Protein AF-A0A350M150-F1 (afdb_monomer_lite)

Secondary structure (DSSP, 8-state):
-----------EEEEEEE-TTS-SEEEEEEE-SS-EEEEEEEHHHHHH-TTEEESSTT-S-EEEEEETTTGGGGGGGB--GGGHHHHHHHHT---

pLDDT: mean 85.34, std 15.7, range [36.75, 97.88]

Radius of gyration: 15.95 Å; chains: 1; bounding box: 28×60×32 Å

Structure (mmCIF, N/CA/C/O backbone):
data_AF-A0A350M150-F1
#
_entry.id   AF-A0A350M150-F1
#
loop_
_atom_site.group_PDB
_atom_site.id
_atom_site.type_symbol
_atom_site.label_atom_id
_atom_site.label_alt_id
_atom_site.label_comp_id
_atom_site.label_asym_id
_atom_site.label_entity_id
_atom_site.label_seq_id
_atom_site.pdbx_PDB_ins_code
_atom_site.Cartn_x
_atom_site.Cartn_y
_atom_site.Cartn_z
_atom_site.occupancy
_atom_site.B_iso_or_equiv
_atom_site.auth_seq_id
_atom_site.auth_comp_id
_atom_site.auth_asym_id
_atom_site.auth_atom_id
_atom_site.pdbx_PDB_model_num
ATOM 1 N N . MET A 1 1 ? -10.873 -43.586 -4.576 1.00 36.75 1 MET A N 1
ATOM 2 C CA . MET A 1 1 ? -10.553 -42.290 -3.937 1.00 36.75 1 MET A CA 1
ATOM 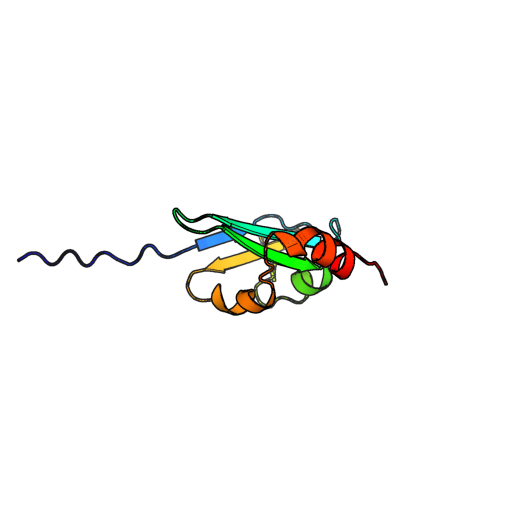3 C C . MET A 1 1 ? -9.681 -41.488 -4.886 1.00 36.75 1 MET A C 1
ATOM 5 O O . MET A 1 1 ? -8.494 -41.760 -4.978 1.00 36.75 1 MET A O 1
ATOM 9 N N . ILE A 1 2 ? -10.270 -40.560 -5.639 1.00 37.84 2 ILE A N 1
ATOM 10 C CA . ILE A 1 2 ? -9.507 -39.589 -6.430 1.00 37.84 2 ILE A CA 1
ATOM 11 C C . ILE A 1 2 ? -9.341 -38.375 -5.520 1.00 37.84 2 ILE A C 1
ATOM 13 O O . ILE A 1 2 ? -10.308 -37.671 -5.240 1.00 37.84 2 ILE A O 1
ATOM 17 N N . GLY A 1 3 ? -8.141 -38.205 -4.970 1.00 42.62 3 GLY A N 1
ATOM 18 C CA . GLY A 1 3 ? -7.802 -37.046 -4.156 1.00 42.62 3 GLY A CA 1
ATOM 19 C C . GLY A 1 3 ? -7.755 -35.808 -5.040 1.00 42.62 3 GLY A C 1
ATOM 20 O O . GLY A 1 3 ? -6.762 -35.572 -5.723 1.00 42.62 3 GLY A O 1
ATOM 21 N N . PHE A 1 4 ? -8.826 -35.016 -5.035 1.00 43.81 4 PHE A N 1
ATOM 22 C CA . PHE A 1 4 ? -8.761 -33.640 -5.508 1.00 43.81 4 PHE A CA 1
ATOM 23 C C . PHE A 1 4 ? -7.867 -32.863 -4.541 1.00 43.81 4 PHE A C 1
ATOM 25 O O . PHE A 1 4 ? -8.302 -32.410 -3.485 1.00 43.81 4 PHE A O 1
ATOM 32 N N . MET A 1 5 ? -6.592 -32.727 -4.897 1.00 45.44 5 MET A N 1
ATOM 33 C CA . MET A 1 5 ? -5.721 -31.724 -4.304 1.00 45.44 5 MET A CA 1
ATOM 34 C C . MET A 1 5 ? -6.225 -30.365 -4.791 1.00 45.44 5 MET A C 1
ATOM 36 O O . MET A 1 5 ? -5.861 -29.902 -5.874 1.00 45.44 5 MET A O 1
ATOM 40 N N . ILE A 1 6 ? -7.125 -29.754 -4.021 1.00 51.47 6 ILE A N 1
ATOM 41 C CA . ILE A 1 6 ? -7.529 -28.368 -4.238 1.00 51.47 6 ILE A CA 1
ATOM 42 C C . ILE A 1 6 ? -6.258 -27.540 -4.043 1.00 51.47 6 ILE A C 1
ATOM 44 O O . ILE A 1 6 ? -5.787 -27.375 -2.919 1.00 51.47 6 ILE A O 1
ATOM 48 N N . LYS A 1 7 ? -5.649 -27.073 -5.142 1.00 53.59 7 LYS A N 1
ATOM 49 C CA . LYS A 1 7 ? -4.592 -26.062 -5.052 1.00 53.59 7 LYS A CA 1
ATOM 50 C C . LYS A 1 7 ? -5.186 -24.891 -4.269 1.00 53.59 7 LYS A C 1
ATOM 52 O O . LYS A 1 7 ? -6.227 -24.389 -4.702 1.00 53.59 7 LYS A O 1
ATOM 57 N N . PRO A 1 8 ? -4.578 -24.454 -3.153 1.00 53.91 8 PRO A N 1
ATOM 58 C CA . PRO A 1 8 ? -5.058 -23.270 -2.464 1.00 53.91 8 PRO A CA 1
ATOM 59 C C . PRO A 1 8 ? -5.091 -22.132 -3.481 1.00 53.91 8 PRO A C 1
ATOM 61 O O . PRO A 1 8 ? -4.104 -21.902 -4.193 1.00 53.91 8 PRO A O 1
ATOM 64 N N . ILE A 1 9 ? -6.255 -21.487 -3.608 1.00 58.44 9 ILE A N 1
ATOM 65 C CA . ILE A 1 9 ? -6.432 -20.338 -4.492 1.00 58.44 9 ILE A CA 1
ATOM 66 C C . ILE A 1 9 ? -5.377 -19.329 -4.079 1.00 58.44 9 ILE A C 1
ATOM 68 O O . ILE A 1 9 ? -5.370 -18.781 -2.980 1.00 58.44 9 ILE A O 1
ATOM 72 N N . THR A 1 10 ? -4.402 -19.188 -4.956 1.00 71.62 10 THR A N 1
ATOM 73 C CA . THR A 1 10 ? -3.214 -18.417 -4.685 1.00 71.62 10 THR A CA 1
ATOM 74 C C . THR A 1 10 ? -3.593 -16.954 -4.833 1.00 71.62 10 THR A C 1
ATOM 76 O O . THR A 1 10 ? -3.855 -16.505 -5.946 1.00 71.62 10 THR A O 1
ATOM 79 N N . PHE A 1 11 ? -3.662 -16.221 -3.720 1.00 74.12 11 PHE A N 1
ATOM 80 C CA . PHE A 1 11 ? -3.929 -14.788 -3.759 1.00 74.12 11 PHE A CA 1
ATOM 81 C C . PHE A 1 11 ? -2.879 -14.095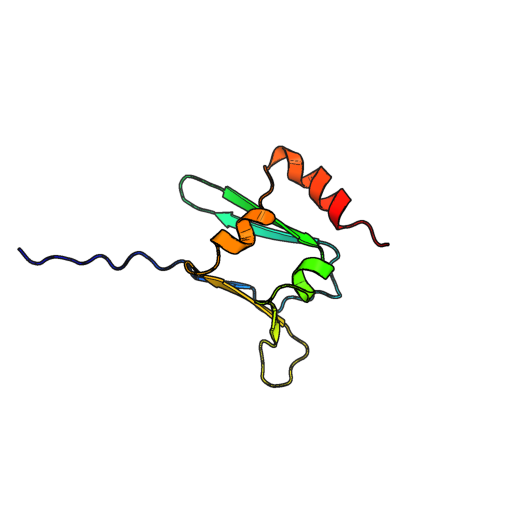 -4.631 1.00 74.12 11 PHE A C 1
ATOM 83 O O . PHE A 1 11 ? -1.670 -14.252 -4.411 1.00 74.12 11 PHE A O 1
ATOM 90 N N . TRP A 1 12 ? -3.347 -13.345 -5.623 1.00 75.88 12 TRP A N 1
ATOM 91 C CA . TRP A 1 12 ? -2.511 -12.509 -6.467 1.00 75.88 12 TRP A CA 1
ATOM 92 C C . TRP A 1 12 ? -3.256 -11.215 -6.784 1.00 75.88 12 TRP A C 1
ATOM 94 O O . TRP A 1 12 ? -4.286 -11.224 -7.451 1.00 75.88 12 TRP A O 1
ATOM 104 N N . MET A 1 13 ? -2.712 -10.105 -6.297 1.00 79.31 13 MET A N 1
ATOM 105 C CA . MET A 1 13 ? -3.186 -8.754 -6.536 1.00 79.31 13 MET A CA 1
ATOM 106 C C . MET A 1 13 ? -2.011 -7.898 -7.018 1.00 79.31 13 MET A C 1
ATOM 108 O O . MET A 1 13 ? -1.097 -7.579 -6.260 1.00 79.31 13 MET A O 1
ATOM 112 N N . ASN A 1 14 ? -2.024 -7.539 -8.299 1.00 79.88 14 ASN A N 1
ATOM 113 C CA . ASN A 1 14 ? -1.080 -6.576 -8.859 1.00 79.88 14 ASN A CA 1
ATOM 114 C C . ASN A 1 14 ? -1.789 -5.235 -9.016 1.00 79.88 14 ASN A C 1
ATOM 116 O O . ASN A 1 14 ? -2.714 -5.126 -9.822 1.00 79.88 14 ASN A O 1
ATOM 120 N N . TYR A 1 15 ? -1.326 -4.211 -8.305 1.00 81.69 15 TYR A N 1
ATOM 121 C CA . TYR A 1 15 ? -1.731 -2.843 -8.614 1.00 81.69 15 TYR A CA 1
ATOM 122 C C . TYR A 1 15 ? -0.837 -2.316 -9.733 1.00 81.69 15 TYR A C 1
ATOM 124 O O . TYR A 1 15 ? 0.362 -2.099 -9.535 1.00 81.69 15 TYR A O 1
ATOM 132 N N . GLN A 1 16 ? -1.424 -2.155 -10.917 1.00 82.06 16 GLN A N 1
ATOM 133 C CA . GLN A 1 16 ? -0.755 -1.593 -12.087 1.00 82.06 16 GLN A CA 1
ATOM 134 C C . GLN A 1 16 ? -0.860 -0.064 -12.101 1.00 82.06 16 GLN A C 1
ATOM 136 O O . GLN A 1 16 ? -1.793 0.505 -11.536 1.00 82.06 16 GLN A O 1
ATOM 141 N N . GLN A 1 17 ? 0.102 0.585 -12.760 1.00 83.69 17 GLN A N 1
ATOM 142 C CA . GLN A 1 17 ? 0.137 2.033 -12.992 1.00 83.69 17 GLN A CA 1
ATOM 143 C C . GLN A 1 17 ? 0.020 2.899 -11.719 1.00 83.69 17 GLN A C 1
ATOM 145 O O . GLN A 1 17 ? -0.678 3.915 -11.698 1.00 83.69 17 GLN A O 1
ATOM 150 N N . ILE A 1 18 ? 0.739 2.536 -10.652 1.00 88.94 18 ILE A N 1
ATOM 151 C CA . ILE A 1 18 ? 0.864 3.360 -9.445 1.00 88.94 18 ILE A CA 1
ATOM 152 C C . ILE A 1 18 ? 1.587 4.665 -9.789 1.00 88.94 18 ILE A C 1
ATOM 154 O O . ILE A 1 18 ? 2.771 4.678 -10.128 1.00 88.94 18 ILE A O 1
ATOM 158 N N . LYS A 1 19 ? 0.879 5.786 -9.628 1.00 88.50 19 LYS A N 1
ATOM 159 C CA . LYS A 1 19 ? 1.414 7.143 -9.799 1.00 88.50 19 LYS A CA 1
ATOM 160 C C . LYS A 1 19 ? 1.850 7.718 -8.449 1.00 88.50 19 LYS A C 1
ATOM 162 O O . LYS A 1 19 ? 1.183 8.588 -7.897 1.00 88.50 19 LYS A O 1
ATOM 167 N N . SER A 1 20 ? 2.957 7.213 -7.901 1.00 88.38 20 SER A N 1
ATOM 168 C CA . SER A 1 20 ? 3.441 7.552 -6.546 1.00 88.38 20 SER A CA 1
ATOM 169 C C . SER A 1 20 ? 3.804 9.030 -6.339 1.00 88.38 20 SER A C 1
ATOM 171 O O . SER A 1 20 ? 3.854 9.490 -5.203 1.00 88.38 20 SER A O 1
ATOM 173 N N . ASP A 1 21 ? 4.017 9.787 -7.416 1.00 89.00 21 ASP A N 1
ATOM 174 C CA . ASP A 1 21 ? 4.236 11.240 -7.380 1.00 89.00 21 ASP A CA 1
ATOM 175 C C . ASP A 1 21 ? 2.939 12.065 -7.355 1.00 89.00 21 ASP A C 1
ATOM 177 O O . ASP A 1 21 ? 2.977 13.264 -7.097 1.00 89.00 21 ASP A O 1
ATOM 181 N N . MET A 1 22 ? 1.790 11.439 -7.619 1.00 90.00 22 MET A N 1
ATOM 182 C CA . MET A 1 22 ? 0.498 12.121 -7.783 1.00 90.00 22 MET A CA 1
ATOM 183 C C . MET A 1 22 ? -0.425 11.967 -6.571 1.00 90.00 22 MET A C 1
ATOM 185 O O . MET A 1 22 ? -1.526 12.513 -6.554 1.00 90.00 22 MET A O 1
ATOM 189 N N . SER A 1 23 ? -0.029 11.188 -5.566 1.00 91.56 23 SER A N 1
ATOM 190 C CA . SER A 1 23 ? -0.845 10.923 -4.379 1.00 91.56 23 SER A CA 1
ATOM 191 C C . SER A 1 23 ? 0.037 10.862 -3.146 1.00 91.56 23 SER A C 1
ATOM 193 O O . SER A 1 23 ? 1.079 10.220 -3.176 1.00 91.56 23 SER A O 1
ATOM 195 N N . ASP A 1 24 ? -0.385 11.508 -2.058 1.00 93.50 24 ASP A N 1
ATOM 196 C CA . ASP A 1 24 ? 0.358 11.519 -0.792 1.00 93.50 24 ASP A CA 1
ATOM 197 C C . ASP A 1 24 ? 0.139 10.226 0.021 1.00 93.50 24 ASP A C 1
ATOM 199 O O . ASP A 1 24 ? 1.016 9.804 0.778 1.00 93.50 24 ASP A O 1
ATOM 203 N N . VAL A 1 25 ? -1.019 9.575 -0.155 1.00 96.31 25 VAL A N 1
ATOM 204 C CA . VAL A 1 25 ? -1.433 8.358 0.560 1.00 96.31 25 VAL A CA 1
ATOM 205 C C . VAL A 1 25 ? -2.088 7.375 -0.406 1.00 96.31 25 VAL A C 1
ATOM 207 O O . VAL A 1 25 ? -2.849 7.770 -1.286 1.00 96.31 25 VAL A O 1
ATOM 210 N N . PHE A 1 26 ? -1.820 6.092 -0.195 1.00 95.44 26 PHE A N 1
ATOM 211 C CA . PHE A 1 26 ? -2.400 4.958 -0.897 1.00 95.44 26 PHE A CA 1
ATOM 212 C C . PHE A 1 26 ? -3.140 4.079 0.105 1.00 95.44 26 PHE A C 1
ATOM 214 O O . PHE A 1 26 ? -2.598 3.740 1.159 1.00 95.44 26 PHE A O 1
ATOM 221 N N . ILE A 1 27 ? -4.374 3.714 -0.236 1.00 95.88 27 ILE A N 1
ATOM 222 C CA . ILE A 1 27 ? -5.189 2.780 0.538 1.00 95.88 27 ILE A CA 1
ATOM 223 C C . ILE A 1 27 ? -5.424 1.565 -0.344 1.00 95.88 27 ILE A C 1
ATOM 225 O O . ILE A 1 27 ? -6.067 1.664 -1.389 1.00 95.88 27 ILE A O 1
ATOM 229 N N . PHE A 1 28 ? -4.884 0.427 0.067 1.00 94.38 28 PHE A N 1
ATOM 230 C CA . PHE A 1 28 ? -5.173 -0.856 -0.554 1.00 94.38 28 PHE A CA 1
ATOM 231 C C . PHE A 1 28 ? -6.249 -1.543 0.269 1.00 94.38 28 PHE A C 1
ATOM 233 O O . PHE A 1 28 ? -6.158 -1.589 1.493 1.00 94.38 28 PHE A O 1
ATOM 240 N N . ILE A 1 29 ? -7.281 -2.042 -0.402 1.00 93.25 29 ILE A N 1
ATOM 241 C CA . ILE A 1 29 ? -8.425 -2.681 0.242 1.00 93.25 29 ILE A CA 1
ATOM 242 C C . ILE A 1 29 ? -8.531 -4.089 -0.321 1.00 93.25 29 ILE A C 1
ATOM 244 O O . ILE A 1 29 ? -8.726 -4.269 -1.524 1.00 93.25 29 ILE A O 1
ATOM 248 N N . GLY A 1 30 ? -8.375 -5.074 0.553 1.00 90.75 30 GLY A N 1
ATOM 249 C CA . GLY A 1 30 ? -8.634 -6.473 0.258 1.00 90.75 30 GLY A CA 1
ATOM 250 C C . GLY A 1 30 ? -9.978 -6.863 0.852 1.00 90.75 30 GLY A C 1
ATOM 251 O O . GLY A 1 30 ? -10.244 -6.584 2.019 1.00 90.75 30 GLY A O 1
ATOM 252 N N . VAL A 1 31 ? -10.830 -7.484 0.042 1.00 90.62 31 VAL A N 1
ATOM 253 C CA . VAL A 1 31 ? -12.183 -7.884 0.435 1.00 90.62 31 VAL A CA 1
ATOM 254 C C . VAL A 1 31 ? -12.300 -9.396 0.294 1.00 90.62 31 VAL A C 1
ATOM 256 O O . VAL A 1 31 ? -12.127 -9.940 -0.797 1.00 90.62 31 VAL A O 1
ATOM 259 N N . TRP A 1 32 ? -12.605 -10.055 1.404 1.00 88.56 32 TRP A N 1
ATOM 260 C CA . TRP A 1 32 ? -12.970 -11.464 1.500 1.00 88.56 32 TRP A CA 1
ATOM 261 C C . TRP A 1 32 ? -14.44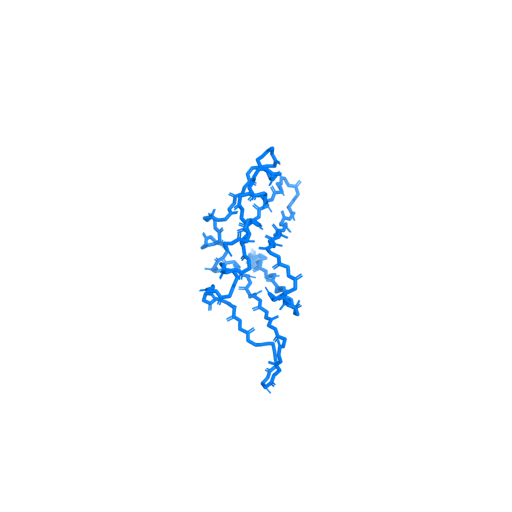0 -11.586 1.907 1.00 88.56 32 TRP A C 1
ATOM 263 O O . TRP A 1 32 ? -15.102 -10.596 2.211 1.00 88.56 32 TRP A O 1
ATOM 273 N N . ILE A 1 33 ? -14.966 -12.812 1.894 1.00 93.50 33 ILE A N 1
ATOM 274 C CA . ILE A 1 33 ? -16.367 -13.081 2.253 1.00 93.50 33 ILE A CA 1
ATOM 275 C C . ILE A 1 33 ? -16.695 -12.691 3.703 1.00 93.50 33 ILE A C 1
ATOM 277 O O . ILE A 1 33 ? -17.833 -12.353 4.012 1.00 93.50 33 ILE A O 1
ATOM 281 N N . ASP A 1 34 ? -15.697 -12.734 4.577 1.00 94.25 34 ASP A N 1
ATOM 282 C CA . ASP A 1 34 ? -15.800 -12.595 6.026 1.00 94.25 34 ASP A CA 1
ATOM 283 C C . ASP A 1 34 ? -15.001 -11.410 6.584 1.00 94.25 34 ASP A C 1
ATOM 285 O O . ASP A 1 34 ? -15.155 -11.068 7.756 1.00 94.25 34 ASP A O 1
ATOM 289 N N . THR A 1 35 ? -14.154 -10.768 5.773 1.00 92.44 35 THR A N 1
ATOM 290 C CA . THR A 1 35 ? -13.281 -9.693 6.251 1.00 92.44 35 THR A CA 1
ATOM 291 C C . THR A 1 35 ? -12.936 -8.659 5.182 1.00 92.44 35 THR A C 1
ATOM 293 O O . THR A 1 35 ? -12.842 -8.960 3.991 1.00 92.44 35 THR A O 1
ATOM 296 N N . ILE A 1 36 ? -12.716 -7.420 5.625 1.00 93.50 36 ILE A N 1
ATOM 297 C CA . ILE A 1 36 ? -12.153 -6.333 4.825 1.00 93.50 36 ILE A CA 1
ATOM 298 C C . ILE A 1 36 ? -10.864 -5.897 5.510 1.00 93.50 36 ILE A C 1
ATOM 300 O O . ILE A 1 36 ? -10.883 -5.491 6.670 1.00 93.50 36 ILE A O 1
ATOM 304 N N . VAL A 1 37 ? -9.755 -5.949 4.778 1.00 94.44 37 VAL A N 1
ATOM 305 C CA . VAL A 1 37 ? -8.443 -5.530 5.272 1.00 94.44 37 VAL A CA 1
ATOM 306 C C . VAL A 1 37 ? -8.009 -4.283 4.518 1.00 94.44 37 VAL A C 1
ATOM 308 O O . VAL A 1 37 ? -7.983 -4.266 3.286 1.00 94.44 37 VAL A O 1
ATOM 311 N N . CYS A 1 38 ? -7.666 -3.238 5.266 1.00 96.50 38 CYS A N 1
ATOM 312 C CA . CYS A 1 38 ? -7.195 -1.972 4.721 1.00 96.50 38 CYS A CA 1
ATOM 313 C C . CYS A 1 38 ? -5.715 -1.787 5.045 1.00 96.50 38 CYS A C 1
ATOM 315 O O . CYS A 1 38 ? -5.347 -1.725 6.217 1.00 96.50 38 CYS A O 1
ATOM 317 N N . TRP A 1 39 ? -4.885 -1.614 4.021 1.00 97.06 39 TRP A N 1
ATOM 318 C CA . TRP A 1 39 ? -3.493 -1.199 4.166 1.00 97.06 39 TRP A CA 1
ATOM 319 C C . TRP A 1 39 ? -3.346 0.268 3.781 1.00 97.06 39 TRP A C 1
ATOM 321 O O . TRP A 1 39 ? -3.771 0.664 2.695 1.00 97.06 39 TRP A O 1
ATOM 331 N N . VAL A 1 40 ? -2.721 1.077 4.639 1.00 97.62 40 VAL A N 1
ATOM 332 C CA . VAL A 1 40 ? -2.496 2.506 4.381 1.00 97.62 40 VAL A CA 1
ATOM 333 C C . VAL A 1 40 ? -1.003 2.806 4.337 1.00 97.62 40 VAL A C 1
ATOM 335 O O . VAL A 1 40 ? -0.281 2.630 5.321 1.00 97.62 40 VAL A O 1
ATOM 338 N N . MET A 1 41 ? -0.545 3.334 3.207 1.00 97.00 41 MET A N 1
ATOM 339 C CA . MET A 1 41 ? 0.851 3.699 2.968 1.00 97.00 41 MET A CA 1
ATOM 340 C C . MET A 1 41 ? 0.956 5.142 2.483 1.00 97.00 41 MET A C 1
ATOM 342 O O . MET A 1 41 ? 0.087 5.641 1.777 1.00 97.00 41 MET A O 1
ATOM 346 N N . SER A 1 42 ? 2.031 5.821 2.851 1.00 96.56 42 SER A N 1
ATOM 347 C CA . SER A 1 42 ? 2.433 7.097 2.262 1.00 96.56 42 SER A CA 1
ATOM 348 C C . SER A 1 42 ? 3.086 6.879 0.897 1.00 96.56 42 SER A C 1
ATOM 350 O O . SER A 1 42 ? 3.588 5.795 0.592 1.00 96.56 42 SER A O 1
ATOM 352 N N . SER A 1 43 ? 3.149 7.935 0.089 1.00 94.56 43 SER A N 1
ATOM 353 C CA . SER A 1 43 ? 3.895 7.936 -1.177 1.00 94.56 43 SER A CA 1
ATOM 354 C C . SER A 1 43 ? 5.357 7.518 -1.011 1.00 94.56 43 SER A C 1
ATOM 356 O O . SER A 1 43 ? 5.895 6.788 -1.841 1.00 94.56 43 SER A O 1
ATOM 358 N N . LYS A 1 44 ? 5.988 7.935 0.093 1.00 95.00 44 LYS A N 1
ATOM 359 C CA . LYS A 1 44 ? 7.352 7.551 0.458 1.00 95.00 44 LYS A CA 1
ATOM 360 C C . LYS A 1 44 ? 7.461 6.048 0.714 1.00 95.00 44 LYS A C 1
ATOM 362 O O . LYS A 1 44 ? 8.316 5.404 0.120 1.00 95.00 44 LYS A O 1
ATOM 367 N N . GLU A 1 45 ? 6.571 5.489 1.532 1.00 96.12 45 GLU A N 1
ATOM 368 C CA . GLU A 1 45 ? 6.552 4.046 1.817 1.00 96.12 45 GLU A CA 1
ATOM 369 C C . GLU A 1 45 ? 6.296 3.218 0.555 1.00 96.12 45 GLU A C 1
ATOM 371 O O . GLU A 1 45 ? 6.913 2.172 0.399 1.00 96.12 45 GLU A O 1
ATOM 376 N N . ILE A 1 46 ? 5.453 3.693 -0.371 1.00 94.94 46 ILE A N 1
ATOM 377 C CA . ILE A 1 46 ? 5.279 3.056 -1.685 1.00 94.94 46 ILE A CA 1
ATOM 378 C C . ILE A 1 46 ? 6.595 3.045 -2.469 1.00 94.94 46 ILE A C 1
ATOM 380 O O . ILE A 1 46 ? 6.999 1.990 -2.943 1.00 94.94 46 ILE A O 1
ATOM 384 N N . LYS A 1 47 ? 7.273 4.192 -2.591 1.00 93.44 47 LYS A N 1
ATOM 385 C CA . LYS A 1 47 ? 8.522 4.319 -3.367 1.00 93.44 47 LYS A CA 1
ATOM 386 C C . LYS A 1 47 ? 9.687 3.528 -2.770 1.00 93.44 47 LYS A C 1
ATOM 388 O O . LYS A 1 47 ? 10.546 3.066 -3.512 1.00 93.44 47 LYS A O 1
ATOM 393 N N . GLU A 1 48 ? 9.721 3.396 -1.447 1.00 95.00 48 GLU A N 1
ATOM 394 C CA . GLU A 1 48 ? 10.752 2.655 -0.709 1.00 95.00 48 GLU A CA 1
ATOM 395 C C . GLU A 1 48 ? 10.427 1.157 -0.573 1.00 95.00 48 GLU A C 1
ATOM 397 O O . GLU A 1 48 ? 11.265 0.381 -0.109 1.00 95.00 48 GLU A O 1
ATOM 402 N N . ASN A 1 49 ? 9.230 0.718 -0.977 1.00 95.31 49 ASN A N 1
ATOM 403 C CA . ASN A 1 49 ? 8.833 -0.681 -0.878 1.00 95.31 49 ASN A CA 1
ATOM 404 C C . ASN A 1 49 ? 9.634 -1.551 -1.861 1.00 95.31 49 ASN A C 1
ATOM 406 O O . ASN A 1 49 ? 9.673 -1.282 -3.057 1.00 95.31 49 ASN A O 1
ATOM 410 N N . LYS A 1 50 ? 10.205 -2.665 -1.391 1.00 94.94 50 LYS A N 1
ATOM 411 C CA . LYS A 1 50 ? 10.992 -3.586 -2.235 1.00 94.94 50 LYS A CA 1
ATOM 412 C C . LYS A 1 50 ? 10.216 -4.229 -3.395 1.00 94.94 50 LYS A C 1
ATOM 414 O O . LYS A 1 50 ? 10.833 -4.741 -4.323 1.00 94.94 50 LYS A O 1
ATOM 419 N N . TYR A 1 51 ? 8.883 -4.241 -3.339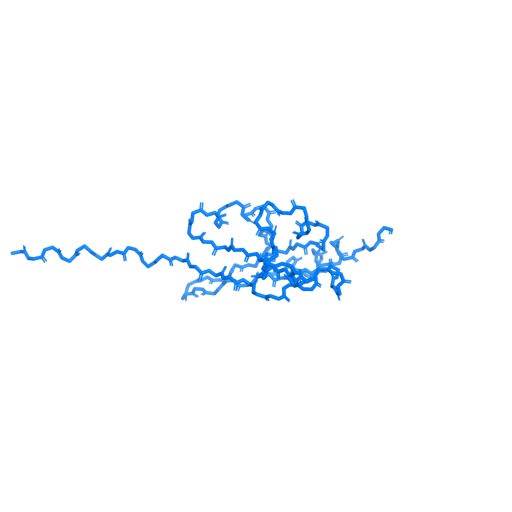 1.00 94.12 51 TYR A N 1
ATOM 420 C CA . TYR A 1 51 ? 8.015 -4.749 -4.406 1.00 94.12 51 TYR A CA 1
ATOM 421 C C . TYR A 1 51 ? 7.586 -3.664 -5.400 1.00 94.12 51 TYR A C 1
ATOM 423 O O . TYR A 1 51 ? 6.901 -3.974 -6.379 1.00 94.12 51 TYR A O 1
ATOM 431 N N . TYR A 1 52 ? 7.974 -2.409 -5.161 1.00 93.00 52 TYR A N 1
ATOM 432 C CA . TYR A 1 52 ? 7.776 -1.302 -6.085 1.00 93.00 52 TYR A CA 1
ATOM 433 C C . TYR A 1 52 ? 8.743 -1.436 -7.261 1.00 93.00 52 TYR A C 1
ATOM 435 O O . TYR A 1 52 ? 9.961 -1.469 -7.090 1.00 93.00 52 TYR A O 1
ATOM 443 N N . SER A 1 53 ? 8.203 -1.563 -8.471 1.00 89.88 53 SER A N 1
ATOM 444 C CA . SER A 1 53 ? 9.006 -1.817 -9.671 1.00 89.88 53 SER A CA 1
ATOM 445 C C . SER A 1 53 ? 8.393 -1.170 -10.914 1.00 89.88 53 SER A C 1
ATOM 447 O O . SER A 1 53 ? 7.182 -0.956 -10.942 1.00 89.88 53 SER A O 1
ATOM 449 N N . PRO A 1 54 ? 9.183 -0.851 -11.954 1.00 87.06 54 PRO A N 1
ATOM 450 C CA . PRO A 1 54 ? 8.640 -0.414 -13.239 1.00 87.06 54 PRO A CA 1
ATOM 451 C C . PRO A 1 54 ? 7.751 -1.497 -13.873 1.00 87.06 54 PRO A C 1
ATOM 453 O O . PRO A 1 54 ? 8.102 -2.679 -13.864 1.00 87.06 54 PRO A O 1
ATOM 456 N N . GLN A 1 55 ? 6.613 -1.105 -14.451 1.00 73.50 55 GLN A N 1
ATOM 457 C CA . GLN A 1 55 ? 5.675 -2.017 -15.120 1.00 73.50 55 GLN A CA 1
ATOM 458 C C . GLN A 1 55 ? 6.167 -2.448 -16.517 1.00 73.50 55 GLN A C 1
ATOM 460 O O . GLN A 1 55 ? 5.982 -3.597 -16.915 1.00 73.50 55 GLN A O 1
ATOM 465 N N . HIS A 1 56 ? 6.837 -1.551 -17.250 1.00 71.31 56 HIS A N 1
ATOM 466 C CA . HIS A 1 56 ? 7.431 -1.812 -18.568 1.00 71.31 56 HIS A CA 1
ATOM 467 C C . HIS A 1 56 ? 8.954 -1.622 -18.532 1.00 71.31 56 HIS A C 1
ATOM 469 O O . HIS A 1 56 ? 9.456 -0.771 -17.796 1.00 71.31 56 HIS A O 1
ATOM 475 N N . ARG A 1 57 ? 9.706 -2.367 -19.365 1.00 60.09 57 ARG A N 1
ATOM 476 C CA . ARG A 1 57 ? 11.149 -2.131 -19.575 1.00 60.09 57 ARG A CA 1
ATOM 477 C C . ARG A 1 57 ? 11.345 -0.729 -20.178 1.00 60.09 57 ARG A C 1
ATOM 479 O O . ARG A 1 57 ? 11.253 -0.572 -21.389 1.00 60.09 57 ARG A O 1
ATOM 486 N N . GLY A 1 58 ? 11.584 0.269 -19.325 1.00 59.56 58 GLY A N 1
ATOM 487 C CA . GLY A 1 58 ? 11.858 1.661 -19.710 1.00 59.56 58 GLY A CA 1
ATOM 488 C C . GLY A 1 58 ? 10.711 2.664 -19.517 1.00 59.56 58 GLY A C 1
ATOM 489 O O . GLY A 1 58 ? 10.834 3.793 -19.978 1.00 59.56 58 GLY A O 1
ATOM 490 N N . GLY A 1 59 ? 9.605 2.287 -18.863 1.00 65.12 59 GLY A N 1
ATOM 491 C CA . GLY A 1 59 ? 8.483 3.200 -18.596 1.00 65.12 59 GLY A CA 1
ATOM 492 C C . GLY A 1 59 ? 8.601 3.976 -17.275 1.00 65.12 59 GLY A C 1
ATOM 493 O O . GLY A 1 59 ? 9.267 3.531 -16.346 1.00 65.12 59 GLY A O 1
ATOM 494 N N . ILE A 1 60 ? 7.891 5.108 -17.180 1.00 68.06 60 ILE A N 1
ATOM 495 C CA . ILE A 1 60 ? 7.722 5.923 -15.951 1.00 68.06 60 ILE A CA 1
ATOM 496 C C . ILE A 1 60 ? 6.602 5.345 -15.049 1.00 68.06 60 ILE A C 1
ATOM 498 O O . ILE A 1 60 ? 6.367 5.806 -13.937 1.00 68.06 60 ILE A O 1
ATOM 502 N N . GLU A 1 61 ? 5.889 4.320 -15.521 1.00 82.12 61 GLU A N 1
ATOM 503 C CA . GLU A 1 61 ? 4.780 3.688 -14.804 1.00 82.12 61 GLU A CA 1
ATOM 504 C C . GLU A 1 61 ? 5.286 2.574 -13.887 1.00 82.12 61 GLU A C 1
ATOM 506 O O . GLU A 1 61 ? 5.984 1.657 -14.329 1.00 82.12 61 GLU A O 1
ATOM 511 N N . TYR A 1 62 ? 4.908 2.643 -12.613 1.00 89.81 62 TYR A N 1
ATOM 512 C CA . TYR A 1 62 ? 5.306 1.677 -11.597 1.00 89.81 62 TYR A CA 1
ATOM 513 C C . TYR A 1 62 ? 4.145 0.776 -11.182 1.00 89.81 62 TYR A C 1
ATOM 515 O O . TYR A 1 62 ? 2.974 1.083 -11.395 1.00 89.81 62 TYR A O 1
ATOM 523 N N . GLN A 1 63 ? 4.477 -0.342 -10.556 1.00 91.38 63 GLN A N 1
ATOM 524 C CA . GLN A 1 63 ? 3.542 -1.315 -10.011 1.00 91.38 63 GLN A CA 1
ATOM 525 C C . GLN A 1 63 ? 4.012 -1.790 -8.637 1.00 91.38 63 GLN A C 1
ATOM 527 O O . GLN A 1 63 ? 5.193 -1.668 -8.296 1.00 91.38 63 GLN A O 1
ATOM 532 N N . ILE A 1 64 ? 3.095 -2.390 -7.879 1.00 93.00 64 ILE A N 1
ATOM 533 C CA . ILE A 1 64 ? 3.430 -3.168 -6.685 1.00 93.00 64 ILE A CA 1
ATOM 534 C C . ILE A 1 64 ? 2.728 -4.526 -6.759 1.00 93.00 64 ILE A C 1
ATOM 536 O O . ILE A 1 64 ? 1.509 -4.617 -6.940 1.00 93.00 64 ILE A O 1
ATOM 540 N N . GLY A 1 65 ? 3.524 -5.590 -6.689 1.00 90.69 65 GLY A N 1
ATOM 541 C CA . GLY A 1 65 ? 3.029 -6.961 -6.761 1.00 90.69 65 GLY A CA 1
ATOM 542 C C . GLY A 1 65 ? 2.782 -7.534 -5.372 1.00 90.69 65 GLY A C 1
ATOM 543 O O . GLY A 1 65 ? 3.735 -7.760 -4.621 1.00 90.69 65 GLY A O 1
ATOM 544 N N . ILE A 1 66 ? 1.521 -7.813 -5.043 1.00 91.25 66 ILE A N 1
ATOM 545 C CA . ILE A 1 66 ? 1.129 -8.480 -3.799 1.00 91.25 66 ILE A CA 1
ATOM 546 C C . ILE A 1 66 ? 0.621 -9.881 -4.134 1.00 91.25 66 ILE A C 1
ATOM 548 O O . ILE A 1 66 ? -0.224 -10.099 -5.000 1.00 91.25 66 ILE A O 1
ATOM 552 N N . THR A 1 67 ? 1.164 -10.870 -3.449 1.00 90.25 67 THR A N 1
ATOM 553 C CA . THR A 1 67 ? 0.891 -12.290 -3.642 1.00 90.25 67 THR A CA 1
ATOM 554 C C . THR A 1 67 ? 0.713 -12.952 -2.283 1.00 90.25 67 THR A C 1
ATOM 556 O O . THR A 1 67 ? 1.168 -12.441 -1.264 1.00 90.25 67 THR A O 1
ATOM 559 N N . HIS A 1 68 ? 0.151 -14.154 -2.259 1.00 87.75 68 HIS A N 1
ATOM 560 C CA . HIS A 1 68 ? 0.120 -15.003 -1.064 1.00 87.75 68 HIS A CA 1
ATOM 561 C C . HIS A 1 68 ? 1.488 -15.199 -0.374 1.00 87.75 68 HIS A C 1
ATOM 563 O O . HIS A 1 68 ? 1.515 -15.532 0.803 1.00 87.75 68 HIS A O 1
ATOM 569 N N . LYS A 1 69 ? 2.617 -15.021 -1.082 1.00 90.94 69 LYS A N 1
ATOM 570 C CA . LYS A 1 69 ? 3.964 -15.216 -0.517 1.00 90.94 69 LYS A CA 1
ATOM 571 C C . LYS A 1 69 ? 4.483 -14.010 0.255 1.00 90.94 69 LYS A C 1
ATOM 573 O O . LYS A 1 69 ? 5.390 -14.181 1.057 1.00 90.94 69 LYS A O 1
ATOM 578 N N . ASN A 1 70 ? 3.982 -12.810 -0.039 1.00 93.94 70 ASN A N 1
ATOM 579 C CA . ASN A 1 70 ? 4.498 -11.564 0.535 1.00 93.94 70 ASN A CA 1
ATOM 580 C C . ASN A 1 70 ? 3.424 -10.693 1.192 1.00 93.94 70 ASN A C 1
ATOM 582 O O . ASN A 1 70 ? 3.782 -9.692 1.799 1.00 93.94 70 ASN A O 1
ATOM 586 N N . ILE A 1 71 ? 2.135 -11.040 1.097 1.00 92.50 71 ILE A N 1
ATOM 587 C CA . ILE A 1 71 ? 1.055 -10.221 1.665 1.00 92.50 71 ILE A CA 1
ATOM 588 C C . ILE A 1 71 ? 1.233 -9.971 3.168 1.00 92.50 71 ILE A C 1
ATOM 590 O O . ILE A 1 71 ? 1.013 -8.851 3.606 1.00 92.50 71 ILE A O 1
ATOM 594 N N . SER A 1 72 ? 1.740 -10.948 3.926 1.00 94.00 72 SER A N 1
ATOM 595 C CA . SER A 1 72 ? 2.013 -10.786 5.361 1.00 94.00 72 SER A CA 1
ATOM 596 C C . SER A 1 72 ? 3.086 -9.734 5.660 1.00 94.00 72 SER A C 1
ATOM 598 O O . SER A 1 72 ? 3.137 -9.175 6.749 1.00 94.00 72 SER A O 1
ATOM 600 N N . GLU A 1 73 ? 3.960 -9.416 4.701 1.00 96.25 73 GLU A N 1
ATOM 601 C CA . GLU A 1 73 ? 4.929 -8.327 4.867 1.00 96.25 73 GLU A CA 1
ATOM 602 C C . GLU A 1 73 ? 4.270 -6.943 4.811 1.00 96.25 73 GLU A C 1
ATOM 604 O O . GLU A 1 73 ? 4.855 -5.961 5.267 1.00 96.25 73 GLU A O 1
ATOM 609 N N . PHE A 1 74 ? 3.048 -6.857 4.278 1.00 95.56 74 PHE A N 1
ATOM 610 C CA . PHE A 1 74 ? 2.258 -5.632 4.280 1.00 95.56 74 PHE A CA 1
ATOM 611 C C . PHE A 1 74 ? 1.474 -5.447 5.583 1.00 95.56 74 PHE A C 1
ATOM 613 O O . PHE A 1 74 ? 0.935 -4.363 5.783 1.00 95.56 74 PHE A O 1
ATOM 620 N N . ASP A 1 75 ? 1.446 -6.423 6.500 1.00 96.44 75 ASP A N 1
ATOM 621 C CA . ASP A 1 75 ? 0.655 -6.353 7.741 1.00 96.44 75 ASP A CA 1
ATOM 622 C C . ASP A 1 75 ? 1.010 -5.138 8.612 1.00 96.44 75 ASP A C 1
ATOM 624 O O . ASP A 1 75 ? 0.154 -4.577 9.293 1.00 96.44 75 ASP A O 1
ATOM 628 N N . ILE A 1 76 ? 2.248 -4.643 8.506 1.00 97.38 76 ILE A N 1
ATOM 629 C CA . ILE A 1 76 ? 2.707 -3.409 9.164 1.00 97.38 76 ILE A CA 1
ATOM 630 C C . ILE A 1 76 ? 1.933 -2.149 8.732 1.00 97.38 76 ILE A C 1
ATOM 632 O O . ILE A 1 76 ? 2.017 -1.113 9.392 1.00 97.38 76 ILE A O 1
ATOM 636 N N . TYR A 1 77 ? 1.208 -2.218 7.615 1.00 97.75 77 TYR A N 1
ATOM 637 C CA . TYR A 1 77 ? 0.395 -1.136 7.070 1.00 97.75 77 TYR A CA 1
ATOM 638 C C . TYR A 1 77 ? -1.098 -1.311 7.347 1.00 97.75 77 TYR A C 1
ATOM 640 O O . TYR A 1 77 ? -1.866 -0.448 6.919 1.00 97.75 77 TYR A O 1
ATOM 648 N N . ILE A 1 78 ? -1.520 -2.392 8.015 1.00 97.69 78 ILE A N 1
ATOM 649 C CA . ILE A 1 78 ? -2.933 -2.629 8.326 1.00 97.69 78 ILE A CA 1
ATOM 650 C C . ILE A 1 78 ? -3.454 -1.529 9.250 1.00 97.69 78 ILE A C 1
ATOM 652 O O . ILE A 1 78 ? -2.801 -1.122 10.214 1.00 97.69 78 ILE A O 1
ATOM 656 N N . VAL A 1 79 ? -4.649 -1.041 8.934 1.00 97.88 79 VAL A N 1
ATOM 657 C CA . VAL A 1 79 ? -5.353 -0.029 9.715 1.00 97.88 79 VAL A CA 1
ATOM 658 C C . VAL A 1 79 ? -6.782 -0.482 9.945 1.00 97.88 79 VAL A C 1
ATOM 660 O O . VAL A 1 79 ? -7.507 -0.790 8.999 1.00 97.88 79 VAL A O 1
ATOM 663 N N . GLU A 1 80 ? -7.195 -0.451 11.208 1.00 95.62 80 GLU A N 1
ATOM 664 C CA . GLU A 1 80 ? -8.584 -0.674 11.591 1.00 95.62 80 GLU A CA 1
ATOM 665 C C . GLU A 1 80 ? -9.510 0.367 10.936 1.00 95.62 80 GLU A C 1
ATOM 667 O O . GLU A 1 80 ? -9.164 1.554 10.909 1.00 95.62 80 GLU A O 1
ATOM 672 N N . PRO A 1 81 ? -10.713 -0.011 10.462 1.00 92.19 81 PRO A N 1
ATOM 673 C CA . PRO A 1 81 ? -11.598 0.897 9.728 1.00 92.19 81 PRO A CA 1
ATOM 674 C C . PRO A 1 81 ? -11.879 2.233 10.433 1.00 92.19 81 PRO A C 1
ATOM 676 O O . PRO A 1 81 ? -11.912 3.280 9.786 1.00 92.19 81 PRO A O 1
ATOM 679 N N . HIS A 1 82 ? -12.025 2.225 11.762 1.00 95.38 82 HIS A N 1
ATOM 680 C CA . HIS A 1 82 ? -12.298 3.430 12.553 1.00 95.38 82 HIS A CA 1
ATOM 681 C C . HIS A 1 82 ? -11.090 4.383 12.673 1.00 95.38 82 HIS A C 1
ATOM 683 O O . HIS A 1 82 ? -11.275 5.573 12.919 1.00 95.38 82 HIS A O 1
ATOM 689 N N . GLU A 1 83 ? -9.865 3.902 12.439 1.00 97.25 83 GLU A N 1
ATOM 690 C CA . GLU A 1 83 ? -8.633 4.704 12.490 1.00 97.25 83 GLU A CA 1
ATOM 691 C C . GLU A 1 83 ? -8.208 5.244 11.112 1.00 97.25 83 GLU A C 1
ATOM 693 O O . GLU A 1 83 ? -7.269 6.045 11.031 1.00 97.25 83 GLU A O 1
ATOM 698 N N . LEU A 1 84 ? -8.889 4.856 10.023 1.00 96.06 84 LEU A N 1
ATOM 699 C CA . LEU A 1 84 ? -8.501 5.208 8.650 1.00 96.06 84 LEU A CA 1
ATOM 700 C C . LEU A 1 84 ? -8.298 6.712 8.458 1.00 96.06 84 LEU A C 1
ATOM 702 O O . LEU A 1 84 ? -7.232 7.133 8.012 1.00 96.06 84 LEU A O 1
ATOM 706 N N . GLY A 1 85 ? -9.275 7.538 8.844 1.00 96.06 85 GLY A N 1
ATOM 707 C CA . GLY A 1 85 ? -9.196 8.994 8.659 1.00 96.06 85 GLY A CA 1
ATOM 708 C C . GLY A 1 85 ? -7.994 9.623 9.374 1.00 96.06 85 GLY A C 1
ATOM 709 O O . GLY A 1 85 ? -7.273 10.457 8.810 1.00 96.06 85 GLY A O 1
ATOM 710 N N . LYS A 1 86 ? -7.714 9.164 10.598 1.00 97.00 86 LYS A N 1
ATOM 711 C CA . LYS A 1 86 ? -6.554 9.597 11.383 1.00 97.00 86 LYS A CA 1
ATOM 712 C C . LYS A 1 86 ? -5.247 9.136 10.743 1.00 97.00 86 LYS A C 1
ATOM 714 O O . LYS A 1 86 ? -4.303 9.927 10.668 1.00 97.00 86 LYS A O 1
ATOM 719 N N . MET A 1 87 ? -5.182 7.900 10.248 1.00 97.25 87 MET A N 1
ATOM 720 C CA . MET A 1 87 ? -3.971 7.377 9.614 1.00 97.25 87 MET A CA 1
ATOM 721 C C . MET A 1 87 ? -3.673 8.053 8.273 1.00 97.25 87 MET A C 1
ATOM 723 O O . MET A 1 87 ? -2.521 8.404 8.021 1.00 97.25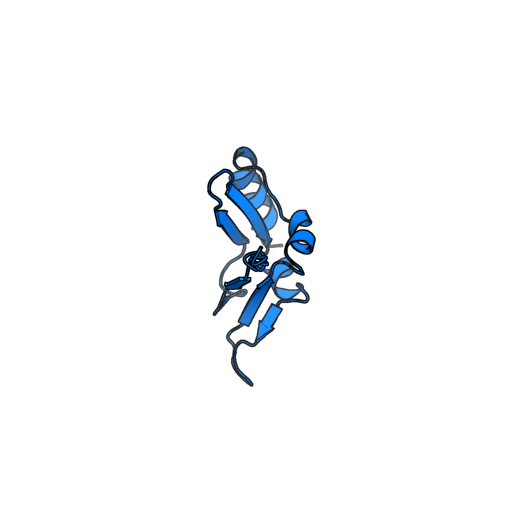 87 MET A O 1
ATOM 727 N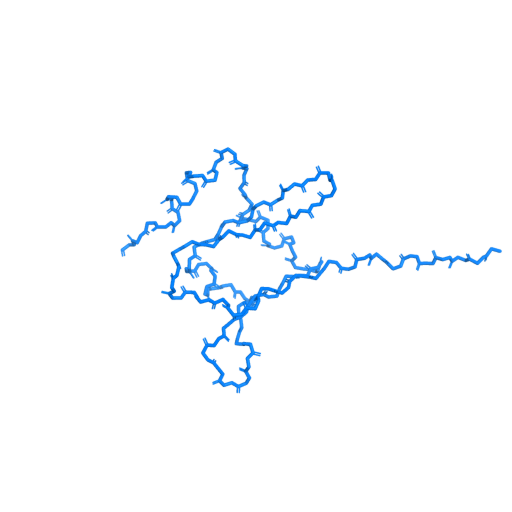 N . ILE A 1 88 ? -4.696 8.307 7.454 1.00 96.06 88 ILE A N 1
ATOM 728 C CA . ILE A 1 88 ? -4.574 9.057 6.195 1.00 96.06 88 ILE A CA 1
ATOM 729 C C . ILE A 1 88 ? -4.020 10.452 6.482 1.00 96.06 88 ILE A C 1
ATOM 731 O O . ILE A 1 88 ? -3.017 10.852 5.897 1.00 96.06 88 ILE A O 1
ATOM 735 N N . THR A 1 89 ? -4.601 11.162 7.452 1.00 95.94 89 THR A N 1
ATOM 736 C CA . THR A 1 89 ? -4.122 12.497 7.839 1.00 95.94 89 THR A CA 1
ATOM 737 C C . THR A 1 89 ? -2.684 12.453 8.355 1.00 95.94 89 THR A C 1
ATOM 739 O O . THR A 1 89 ? -1.887 13.336 8.052 1.00 95.94 89 THR A O 1
ATOM 742 N N . LYS A 1 90 ? -2.314 11.419 9.121 1.00 95.81 90 LYS A N 1
ATOM 743 C CA . LYS A 1 90 ? -0.950 11.241 9.636 1.00 95.81 90 LYS A CA 1
ATOM 744 C C . LYS A 1 90 ? 0.065 10.988 8.515 1.00 95.81 90 LYS A C 1
ATOM 746 O O . LYS A 1 90 ? 1.131 11.599 8.540 1.00 95.81 90 LYS A O 1
ATOM 751 N N . LYS A 1 91 ? -0.245 10.100 7.565 1.00 95.44 91 LYS A N 1
ATOM 752 C CA . LYS A 1 91 ? 0.652 9.707 6.461 1.00 95.44 91 LYS A CA 1
ATOM 753 C C . LYS A 1 91 ? 0.688 10.723 5.317 1.00 95.44 91 LYS A C 1
ATOM 755 O O . LYS A 1 91 ? 1.706 10.817 4.644 1.00 95.44 91 LYS A O 1
ATOM 760 N N . GLY A 1 92 ? -0.381 11.498 5.131 1.00 93.12 92 GLY A N 1
ATOM 761 C CA . GLY A 1 92 ? -0.494 12.515 4.083 1.00 93.12 92 GLY A CA 1
ATOM 762 C C . GLY A 1 92 ? 0.124 13.872 4.425 1.00 93.12 92 GLY A C 1
ATOM 763 O O . GLY A 1 92 ? 0.134 14.761 3.578 1.00 93.12 92 GLY A O 1
ATOM 764 N N . LYS A 1 93 ? 0.641 14.072 5.646 1.00 78.94 93 LYS A N 1
ATOM 765 C CA . LYS A 1 93 ? 1.356 15.307 5.999 1.00 78.94 93 LYS A CA 1
ATOM 766 C C . LYS A 1 93 ? 2.642 15.416 5.179 1.00 78.94 93 LYS A C 1
ATOM 768 O O . LYS A 1 93 ? 3.610 14.704 5.445 1.00 78.94 93 LYS A O 1
ATOM 773 N N . ARG A 1 94 ? 2.659 16.344 4.220 1.00 63.00 94 ARG A N 1
ATOM 774 C CA . ARG A 1 94 ? 3.884 16.781 3.543 1.00 63.00 94 ARG A CA 1
ATOM 775 C C . ARG A 1 94 ? 4.829 17.372 4.595 1.00 63.00 94 ARG A C 1
ATOM 777 O O . ARG A 1 94 ? 4.404 18.215 5.384 1.00 63.00 94 ARG A O 1
ATOM 784 N N . ARG A 1 95 ? 6.057 16.854 4.660 1.00 54.38 95 ARG A N 1
ATOM 785 C CA . ARG A 1 95 ? 7.159 17.520 5.367 1.00 54.38 95 ARG A CA 1
ATOM 786 C C . ARG A 1 95 ? 7.650 18.695 4.541 1.00 54.38 95 ARG A C 1
ATOM 788 O O . ARG A 1 95 ? 7.623 18.557 3.298 1.00 54.38 95 ARG A O 1
#

Foldseek 3Di:
DPDPPPDPPKDKDKDWQDPLVVDQKDWDWDDDPPDIWIFIAGSVCLVPDPQWDAPDPDDPGIMGIDISVCVVVSVVRTDDPVCVVVVCVVRSDDD

Sequence (95 aa):
MIGFMIKPITFWMNYQQIKSDMSDVFIFIGVWIDTIVCWVMSSKEIKENKYYSPQHRGGIEYQIGITHKNISEFDIYIVEPHELGKMITKKGKRR